Protein AF-A0A2V9K410-F1 (afdb_monomer_lite)

Secondary structure (DSSP, 8-state):
-----PPPPSSGGG--GGGEEEEEEEEEGGGTEEEEEEEETT----EEE-TT-EETTEEEEEE-SSEEEEEEEEE-TTS-EEEEEEEEETT--S----

Structure (mmCIF, N/CA/C/O backbone):
data_AF-A0A2V9K410-F1
#
_entry.id   AF-A0A2V9K410-F1
#
loop_
_atom_site.group_PDB
_atom_site.id
_atom_site.type_symbol
_atom_site.label_atom_id
_atom_site.label_alt_id
_atom_site.label_comp_id
_atom_site.label_asym_id
_atom_site.label_entity_id
_atom_site.label_seq_id
_atom_site.pdbx_PDB_ins_code
_atom_site.Cartn_x
_atom_site.Cartn_y
_atom_site.Cartn_z
_atom_site.occupancy
_atom_site.B_iso_or_equiv
_atom_site.auth_seq_id
_atom_site.auth_comp_id
_atom_site.auth_asym_id
_atom_site.auth_atom_id
_atom_site.pdbx_PDB_model_num
ATOM 1 N N . MET A 1 1 ? 18.015 0.057 -30.297 1.00 46.19 1 MET A N 1
ATOM 2 C CA . MET A 1 1 ? 18.061 -0.409 -28.895 1.00 46.19 1 MET A CA 1
ATOM 3 C C . MET A 1 1 ? 17.600 0.774 -28.067 1.00 46.19 1 MET A C 1
ATOM 5 O O . MET A 1 1 ? 18.419 1.572 -27.648 1.00 46.19 1 MET A O 1
ATOM 9 N N . GLU A 1 2 ? 16.287 0.973 -27.970 1.00 45.06 2 GLU A N 1
ATOM 10 C CA . GLU A 1 2 ? 15.702 2.130 -27.285 1.00 45.06 2 GLU A CA 1
ATOM 11 C C . GLU A 1 2 ? 14.995 1.621 -26.034 1.00 45.06 2 GLU A C 1
ATOM 13 O O . GLU A 1 2 ? 13.834 1.217 -26.049 1.00 45.06 2 GLU A O 1
ATOM 18 N N . GLU A 1 3 ? 15.750 1.567 -24.940 1.00 46.25 3 GLU A N 1
ATOM 19 C CA . GLU A 1 3 ? 15.184 1.395 -23.612 1.00 46.25 3 GLU A CA 1
ATOM 20 C C . GLU A 1 3 ? 14.495 2.704 -23.232 1.00 46.25 3 GLU A C 1
ATOM 22 O O . GLU A 1 3 ? 15.130 3.665 -22.800 1.00 46.25 3 GLU A O 1
ATOM 27 N N . LEU A 1 4 ? 13.177 2.750 -23.411 1.00 51.44 4 LEU A N 1
ATOM 28 C CA . LEU A 1 4 ? 12.330 3.866 -23.007 1.00 51.44 4 LEU A CA 1
ATOM 29 C C . LEU A 1 4 ? 12.218 3.933 -21.465 1.00 51.44 4 LEU A C 1
ATOM 31 O O . LEU A 1 4 ? 11.149 3.750 -20.891 1.00 51.44 4 LEU A O 1
ATOM 35 N N . LYS A 1 5 ? 13.326 4.183 -20.756 1.00 50.56 5 LYS A N 1
ATOM 36 C CA . LYS A 1 5 ? 13.325 4.574 -19.336 1.00 50.56 5 LYS A CA 1
ATOM 37 C C . LYS A 1 5 ? 13.160 6.089 -19.233 1.00 50.56 5 LYS A C 1
ATOM 39 O O . LYS A 1 5 ? 14.062 6.806 -18.809 1.00 50.56 5 LYS A O 1
ATOM 44 N N . GLY A 1 6 ? 11.988 6.582 -19.630 1.00 55.75 6 GLY A N 1
ATOM 45 C CA . GLY A 1 6 ? 11.547 7.898 -19.172 1.00 55.75 6 GLY A CA 1
ATOM 46 C C . GLY A 1 6 ? 11.447 7.895 -17.637 1.00 55.75 6 GLY A C 1
ATOM 47 O O . GLY A 1 6 ? 11.166 6.840 -17.058 1.00 55.75 6 GLY A O 1
ATOM 48 N N . PRO A 1 7 ? 11.698 9.026 -16.950 1.00 57.28 7 PRO A N 1
ATOM 49 C CA . PRO A 1 7 ? 11.525 9.094 -15.504 1.00 57.28 7 PRO A CA 1
ATOM 50 C C . PRO A 1 7 ? 10.094 8.672 -15.158 1.00 57.28 7 PRO A C 1
ATOM 52 O O . PRO A 1 7 ? 9.135 9.183 -15.740 1.00 57.28 7 PRO A O 1
ATOM 55 N N . MET A 1 8 ? 9.952 7.702 -14.248 1.00 52.75 8 MET A N 1
ATOM 56 C CA . MET A 1 8 ? 8.640 7.241 -13.793 1.00 52.75 8 MET A CA 1
ATOM 57 C C . MET A 1 8 ? 7.812 8.455 -13.348 1.00 52.75 8 MET A C 1
ATOM 59 O O . MET A 1 8 ? 8.356 9.331 -12.666 1.00 52.75 8 MET A O 1
ATOM 63 N N . PRO A 1 9 ? 6.524 8.540 -13.729 1.00 54.53 9 PRO A N 1
ATOM 64 C CA . PRO A 1 9 ? 5.705 9.695 -13.405 1.00 54.53 9 PRO A CA 1
ATOM 65 C C . PRO A 1 9 ? 5.708 9.924 -11.886 1.00 54.53 9 PRO A C 1
ATOM 67 O O . PRO A 1 9 ? 5.583 8.962 -11.118 1.00 54.53 9 PRO A O 1
ATOM 70 N N . PRO A 1 10 ? 5.862 11.176 -11.428 1.00 55.91 10 PRO A N 1
ATOM 71 C CA . PRO A 1 10 ? 5.869 11.474 -10.005 1.00 55.91 10 PRO A CA 1
ATOM 72 C C . PRO A 1 10 ? 4.525 11.085 -9.371 1.00 55.91 10 PRO A C 1
ATOM 74 O O . PRO A 1 10 ? 3.463 11.256 -9.967 1.00 55.91 10 PRO A O 1
ATOM 77 N N . GLY A 1 11 ? 4.569 10.581 -8.136 1.00 62.28 11 GLY A N 1
ATOM 78 C CA . GLY A 1 11 ? 3.375 10.208 -7.370 1.00 62.28 11 GLY A CA 1
ATOM 79 C C . GLY A 1 11 ? 3.127 8.700 -7.302 1.00 62.28 11 GLY A C 1
ATOM 80 O O . GLY A 1 11 ? 4.006 7.892 -7.594 1.00 62.28 11 GLY A O 1
ATOM 81 N N . THR A 1 12 ? 1.916 8.318 -6.892 1.00 62.09 12 THR A N 1
ATOM 82 C CA . THR A 1 12 ? 1.517 6.914 -6.672 1.00 62.09 12 THR A CA 1
ATOM 83 C C . THR A 1 12 ? 1.606 6.055 -7.937 1.00 62.09 12 THR A C 1
ATOM 85 O O . THR A 1 12 ? 1.882 4.861 -7.860 1.00 62.09 12 THR A O 1
ATOM 88 N N . ARG A 1 13 ? 1.484 6.679 -9.116 1.00 68.38 13 ARG A N 1
ATOM 89 C CA . ARG A 1 13 ? 1.582 6.030 -10.434 1.00 68.38 13 ARG A CA 1
ATOM 90 C C . ARG A 1 13 ? 2.980 5.528 -10.792 1.00 68.38 13 ARG A C 1
ATOM 92 O O . ARG A 1 13 ? 3.091 4.713 -11.696 1.00 68.38 13 ARG A O 1
ATOM 99 N N . GLY A 1 14 ? 4.028 5.993 -10.112 1.00 72.12 14 GLY A N 1
ATOM 100 C CA . GLY A 1 14 ? 5.395 5.489 -10.278 1.00 72.12 14 GLY A CA 1
ATOM 101 C C . GLY A 1 14 ? 5.761 4.368 -9.302 1.00 72.12 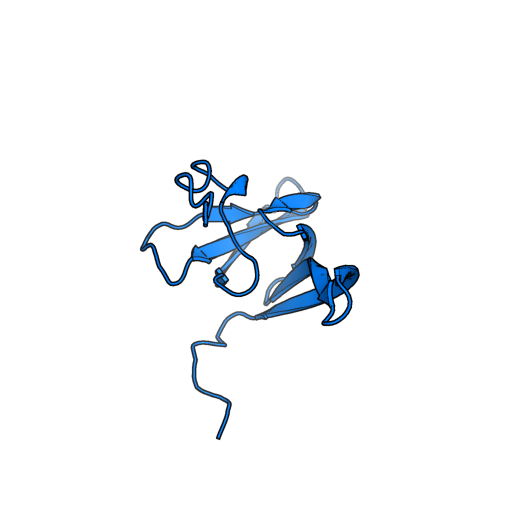14 GLY A C 1
ATOM 102 O O . GLY A 1 14 ? 6.882 3.873 -9.338 1.00 72.12 14 GLY A O 1
ATOM 103 N N . LEU A 1 15 ? 4.852 3.979 -8.401 1.00 78.25 15 LEU A N 1
ATOM 104 C CA . LEU A 1 15 ? 5.148 2.999 -7.361 1.00 78.25 15 LEU A CA 1
ATOM 105 C C . LEU A 1 15 ? 4.997 1.576 -7.896 1.00 78.25 15 LEU A C 1
ATOM 107 O O . LEU A 1 15 ? 3.891 1.124 -8.187 1.00 78.25 15 LEU A O 1
ATOM 111 N N . VAL A 1 16 ? 6.111 0.855 -7.988 1.00 86.62 16 VAL A N 1
ATOM 112 C CA . VAL A 1 16 ? 6.128 -0.571 -8.336 1.00 86.62 16 VAL A CA 1
ATOM 113 C C . VAL A 1 16 ? 5.873 -1.396 -7.078 1.00 86.62 16 VAL A C 1
ATOM 115 O O . VAL A 1 16 ? 6.636 -1.296 -6.117 1.00 86.62 16 VAL A O 1
ATOM 118 N N . ILE A 1 17 ? 4.849 -2.256 -7.085 1.00 89.12 17 ILE A N 1
ATOM 119 C CA . ILE A 1 17 ? 4.396 -3.015 -5.901 1.00 89.12 17 ILE A CA 1
ATOM 120 C C . ILE A 1 17 ? 5.539 -3.805 -5.241 1.00 89.12 17 ILE A C 1
ATOM 122 O O . ILE A 1 17 ? 5.691 -3.798 -4.016 1.00 89.12 17 ILE A O 1
ATOM 126 N N . ASN A 1 18 ? 6.402 -4.446 -6.034 1.00 86.81 18 ASN A N 1
ATOM 127 C CA . ASN A 1 18 ? 7.536 -5.215 -5.506 1.00 86.81 18 ASN A CA 1
ATOM 128 C C . ASN A 1 18 ? 8.590 -4.358 -4.799 1.00 86.81 18 ASN A C 1
ATOM 130 O O . ASN A 1 18 ? 9.288 -4.858 -3.919 1.00 86.81 18 ASN A O 1
ATOM 134 N N . GLN A 1 19 ? 8.6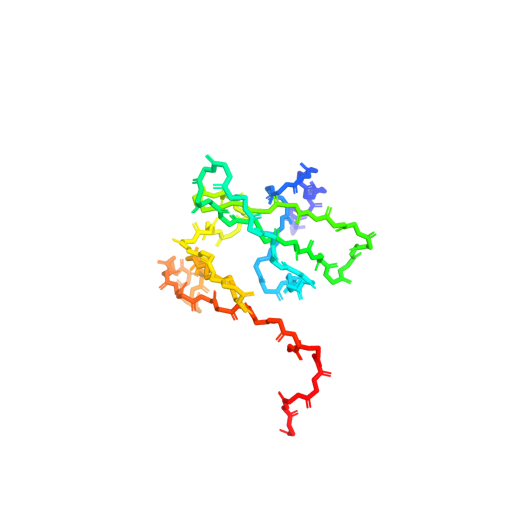70 -3.073 -5.136 1.00 88.38 19 GLN A N 1
ATOM 135 C CA . GLN A 1 19 ? 9.600 -2.117 -4.546 1.00 88.38 19 GLN A CA 1
ATOM 136 C C . GLN A 1 19 ? 8.971 -1.324 -3.398 1.00 88.38 19 GLN A C 1
ATOM 138 O O . GLN A 1 19 ? 9.600 -0.397 -2.904 1.00 88.38 19 GLN A O 1
ATOM 143 N N . LEU A 1 20 ? 7.757 -1.662 -2.959 1.00 89.25 20 LEU A N 1
ATOM 144 C CA . LEU A 1 20 ? 7.111 -1.030 -1.814 1.00 89.25 20 LEU A CA 1
ATOM 145 C C . LEU A 1 20 ? 7.355 -1.811 -0.523 1.00 89.25 20 LEU A C 1
ATOM 147 O O . LEU A 1 20 ? 7.232 -3.041 -0.475 1.00 89.25 20 LEU A O 1
ATOM 151 N N . LYS A 1 21 ? 7.639 -1.062 0.543 1.00 90.31 21 LYS A N 1
ATOM 152 C CA . LYS A 1 21 ? 7.639 -1.532 1.930 1.00 90.31 21 LYS A CA 1
ATOM 153 C C . LYS A 1 21 ? 6.486 -0.873 2.678 1.00 90.31 21 LYS A C 1
ATOM 155 O O . LYS A 1 21 ? 6.320 0.343 2.594 1.00 90.31 21 LYS A O 1
ATOM 160 N N . LEU A 1 22 ? 5.706 -1.668 3.407 1.00 91.44 22 LEU A N 1
ATOM 161 C CA . LEU A 1 22 ? 4.668 -1.153 4.296 1.00 91.44 22 LEU A CA 1
ATOM 162 C C . LEU A 1 22 ? 5.328 -0.655 5.590 1.00 91.44 22 LEU A C 1
ATOM 164 O O . LEU A 1 22 ? 6.042 -1.411 6.242 1.00 91.44 22 LEU A O 1
ATOM 168 N N . GLN A 1 23 ? 5.109 0.614 5.929 1.00 91.69 23 GLN A N 1
ATOM 169 C CA . GLN A 1 23 ? 5.631 1.252 7.144 1.00 91.69 23 GLN A CA 1
ATOM 170 C C . GLN A 1 23 ? 4.579 1.363 8.245 1.00 91.69 23 GLN A C 1
ATOM 172 O O . GLN A 1 23 ? 4.907 1.275 9.422 1.00 91.69 23 GLN A O 1
ATOM 177 N N . GLY A 1 24 ? 3.315 1.554 7.876 1.00 91.94 24 GLY A N 1
ATOM 178 C CA . GLY A 1 24 ? 2.236 1.736 8.839 1.00 91.94 24 GLY A CA 1
ATOM 179 C C . GLY A 1 24 ? 0.871 1.547 8.202 1.00 91.94 24 GLY A C 1
ATOM 180 O O . GLY A 1 24 ? 0.734 1.625 6.981 1.00 91.94 24 GLY A O 1
ATOM 181 N N . VAL A 1 25 ? -0.142 1.336 9.035 1.00 92.25 25 VAL A N 1
ATOM 182 C CA . VAL A 1 25 ? -1.547 1.446 8.641 1.00 92.25 25 VAL A CA 1
ATOM 183 C C . VAL A 1 25 ? -2.243 2.358 9.642 1.00 92.25 25 VAL A C 1
ATOM 185 O O . VAL A 1 25 ? -2.090 2.203 10.850 1.00 92.25 25 VAL A O 1
ATOM 188 N N . VAL A 1 26 ? -2.990 3.331 9.134 1.00 92.00 26 VAL A N 1
ATOM 189 C CA . VAL A 1 26 ? -3.765 4.295 9.911 1.00 92.00 26 VAL A CA 1
ATOM 190 C C . VAL A 1 26 ? -5.241 3.987 9.718 1.00 92.00 26 VAL A C 1
ATOM 192 O O . VAL A 1 26 ? -5.719 3.861 8.590 1.00 92.00 26 VAL A O 1
ATOM 195 N N . ARG A 1 27 ? -5.975 3.882 10.824 1.00 89.69 27 ARG A N 1
ATOM 196 C CA . ARG A 1 27 ? -7.432 3.759 10.819 1.00 89.69 27 ARG A CA 1
ATOM 197 C C . ARG A 1 27 ? -8.051 5.152 10.874 1.00 89.69 27 ARG A C 1
ATOM 199 O O . ARG A 1 27 ? -7.705 5.950 11.737 1.00 89.69 27 ARG A O 1
ATOM 206 N N . LEU A 1 28 ? -8.959 5.444 9.951 1.00 87.25 28 LEU A N 1
ATOM 207 C CA . LEU A 1 28 ? -9.797 6.636 9.980 1.00 87.25 28 LEU A CA 1
ATOM 208 C C . L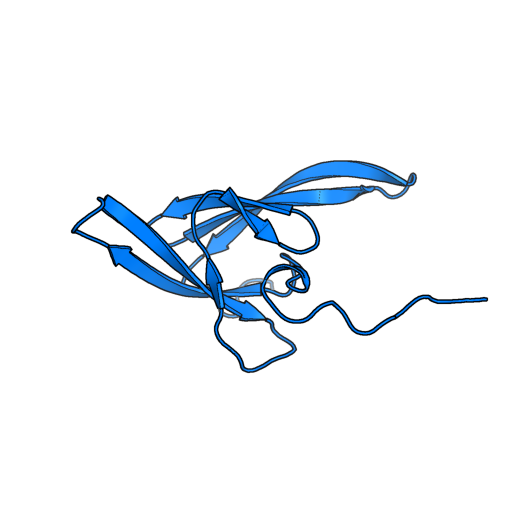EU A 1 28 ? -11.140 6.273 10.608 1.00 87.25 28 LEU A C 1
ATOM 210 O O . LEU A 1 28 ? -12.030 5.765 9.923 1.00 87.25 28 LEU A O 1
ATOM 214 N N . ASP A 1 29 ? -11.298 6.549 11.900 1.00 84.75 29 ASP A N 1
ATOM 215 C CA . ASP A 1 29 ? -12.507 6.173 12.645 1.00 84.75 29 ASP A CA 1
ATOM 216 C C . ASP A 1 29 ? -13.772 6.874 12.134 1.00 84.75 29 ASP A C 1
ATOM 218 O O . ASP A 1 29 ? -14.844 6.277 12.127 1.00 84.75 29 ASP A O 1
ATOM 222 N N . LEU A 1 30 ? -13.634 8.090 11.596 1.00 81.38 30 LEU A N 1
ATOM 223 C CA . LEU A 1 30 ? -14.742 8.873 11.030 1.00 81.38 30 LEU A CA 1
ATOM 224 C C . LEU A 1 30 ? -15.395 8.230 9.799 1.00 81.38 30 LEU A C 1
ATOM 226 O O . LEU A 1 30 ? -16.548 8.514 9.492 1.00 81.38 30 LEU A O 1
ATOM 230 N N . SER A 1 31 ? -14.658 7.405 9.058 1.00 81.62 31 SER A N 1
ATOM 231 C CA . SER A 1 31 ? -15.124 6.810 7.795 1.00 81.62 31 SER A CA 1
ATOM 232 C C . SER A 1 31 ? -14.915 5.301 7.755 1.00 81.62 31 SER A C 1
ATOM 234 O O . SER A 1 31 ? -15.025 4.693 6.692 1.00 81.62 31 SER A O 1
ATOM 236 N N . ASN A 1 32 ? -14.553 4.706 8.897 1.00 82.31 32 ASN A N 1
ATOM 237 C CA . ASN A 1 32 ? -14.188 3.298 9.042 1.00 82.31 32 ASN A CA 1
ATOM 238 C C . ASN A 1 32 ? -13.206 2.803 7.957 1.00 82.31 32 ASN A C 1
ATOM 240 O O . ASN A 1 32 ? -13.236 1.643 7.554 1.00 82.31 32 ASN A O 1
ATOM 244 N N . SER A 1 33 ? -12.369 3.709 7.450 1.00 86.81 33 SER A N 1
ATOM 245 C CA . SER A 1 33 ? -11.493 3.491 6.299 1.00 86.81 33 SER A CA 1
ATOM 246 C C . SER A 1 33 ? -10.060 3.290 6.769 1.00 86.81 33 SER A C 1
ATOM 248 O O . SER A 1 33 ? -9.660 3.836 7.796 1.00 86.81 33 SER A O 1
ATOM 250 N N . MET A 1 34 ? -9.267 2.531 6.020 1.00 91.00 34 MET A N 1
ATOM 251 C CA . MET A 1 34 ? -7.859 2.305 6.346 1.00 91.00 34 MET A CA 1
ATOM 252 C C . MET A 1 34 ? -6.956 2.984 5.318 1.00 91.00 34 MET A C 1
ATOM 254 O O . MET A 1 34 ? -7.252 3.002 4.124 1.00 91.00 34 MET A O 1
ATOM 258 N N . ILE A 1 35 ? -5.854 3.554 5.795 1.00 92.62 35 ILE A N 1
ATOM 259 C CA . ILE A 1 35 ? -4.811 4.164 4.974 1.00 92.62 35 ILE A CA 1
ATOM 260 C C . ILE A 1 35 ? -3.511 3.426 5.244 1.00 92.62 35 ILE A C 1
ATOM 262 O O . ILE A 1 35 ? -3.034 3.396 6.374 1.00 92.62 35 ILE A O 1
ATOM 266 N N . ALA A 1 36 ? -2.902 2.874 4.207 1.00 93.69 36 ALA A N 1
ATOM 267 C CA . ALA A 1 36 ? -1.575 2.294 4.295 1.00 93.69 36 ALA A CA 1
ATOM 268 C C . ALA A 1 36 ? -0.515 3.364 4.026 1.00 93.69 36 ALA A C 1
ATOM 270 O O . ALA A 1 36 ? -0.633 4.156 3.093 1.00 93.69 36 ALA A O 1
ATOM 271 N N . VAL A 1 37 ? 0.549 3.360 4.820 1.00 93.00 37 VAL A N 1
ATOM 272 C CA . VAL A 1 37 ? 1.739 4.182 4.613 1.00 93.00 37 VAL A CA 1
ATOM 273 C C . VAL A 1 37 ? 2.812 3.291 4.010 1.00 93.00 37 VAL A C 1
ATOM 275 O O . VAL A 1 37 ? 3.298 2.368 4.665 1.00 93.00 37 VAL A O 1
ATOM 278 N N . VAL A 1 38 ? 3.187 3.553 2.761 1.00 91.56 38 VAL A N 1
ATOM 279 C CA . VAL A 1 38 ? 4.211 2.788 2.043 1.00 91.56 38 VAL A CA 1
ATOM 280 C C . VAL A 1 38 ? 5.408 3.659 1.695 1.00 91.56 38 VAL A C 1
ATOM 282 O O . VAL A 1 38 ? 5.274 4.855 1.445 1.00 91.56 38 VAL A O 1
ATOM 285 N N . VAL A 1 39 ? 6.587 3.048 1.654 1.00 89.31 39 VAL A N 1
ATOM 286 C CA . VAL A 1 39 ? 7.827 3.699 1.225 1.00 89.31 39 VAL A CA 1
ATOM 287 C C . VAL A 1 39 ? 8.469 2.846 0.128 1.00 89.31 39 VAL A C 1
ATOM 289 O O . VAL A 1 39 ? 8.690 1.648 0.344 1.00 89.31 39 VAL A O 1
ATOM 292 N N . PRO A 1 40 ? 8.753 3.410 -1.058 1.00 86.25 40 PRO A N 1
ATOM 293 C CA . PRO A 1 40 ? 9.535 2.731 -2.077 1.00 86.25 40 PRO A CA 1
ATOM 294 C C . PRO A 1 40 ? 10.980 2.511 -1.613 1.00 86.25 40 PRO A C 1
ATOM 296 O O . PRO A 1 40 ? 11.596 3.382 -1.013 1.00 86.25 40 PRO A O 1
ATOM 299 N N . VAL A 1 41 ? 11.570 1.360 -1.931 1.00 82.94 41 VAL A N 1
ATOM 300 C CA . VAL A 1 41 ? 12.941 1.017 -1.506 1.00 82.94 41 VAL A CA 1
ATOM 301 C C . VAL A 1 41 ? 13.991 1.992 -2.055 1.00 82.94 41 VAL A C 1
ATOM 303 O O . VAL A 1 41 ? 15.007 2.220 -1.408 1.00 82.94 41 V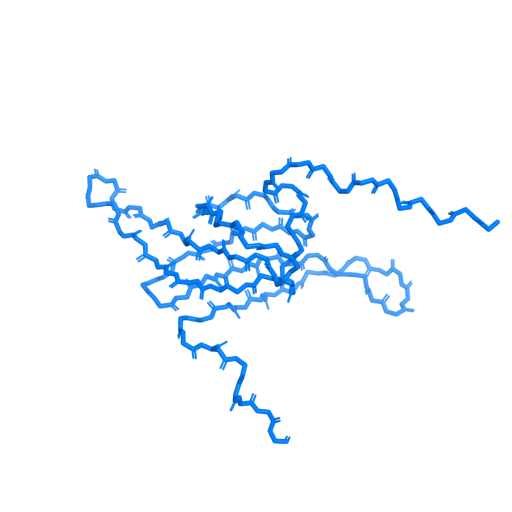AL A O 1
ATOM 306 N N . TYR A 1 42 ? 13.743 2.584 -3.224 1.00 78.81 42 TYR A N 1
ATOM 307 C CA . TYR A 1 42 ? 14.660 3.510 -3.893 1.00 78.81 42 TYR A CA 1
ATOM 308 C C . TYR A 1 42 ? 14.476 4.980 -3.483 1.00 78.81 42 TYR A C 1
ATOM 310 O O . TYR A 1 42 ? 15.239 5.830 -3.937 1.00 78.81 42 TYR A O 1
ATOM 318 N N . ALA A 1 43 ? 13.465 5.313 -2.673 1.00 77.81 43 ALA A N 1
ATOM 319 C CA . ALA A 1 43 ? 13.197 6.695 -2.289 1.00 77.81 43 ALA A CA 1
ATOM 320 C C . ALA A 1 43 ? 12.690 6.798 -0.850 1.00 77.81 43 ALA A C 1
ATOM 322 O O . ALA A 1 43 ? 11.738 6.140 -0.450 1.00 77.81 43 ALA A O 1
ATOM 323 N N . ASN A 1 44 ? 13.281 7.706 -0.078 1.00 77.19 44 ASN A N 1
ATOM 324 C CA . ASN A 1 44 ? 12.912 7.932 1.318 1.00 77.19 44 ASN A CA 1
ATOM 325 C C . ASN A 1 44 ? 11.695 8.869 1.451 1.00 77.19 44 ASN A C 1
ATOM 327 O O . ASN A 1 44 ? 11.739 9.877 2.154 1.00 77.19 44 ASN A O 1
ATOM 331 N N . ARG A 1 45 ? 10.623 8.590 0.700 1.00 83.88 45 ARG A N 1
ATOM 332 C CA . ARG A 1 45 ? 9.378 9.368 0.715 1.00 83.88 45 ARG A CA 1
ATOM 333 C C . ARG A 1 45 ? 8.206 8.446 1.015 1.00 83.88 45 ARG A C 1
ATOM 335 O O . ARG A 1 45 ? 8.016 7.447 0.331 1.00 83.88 45 ARG A O 1
ATOM 342 N N . ALA A 1 46 ? 7.417 8.802 2.022 1.00 86.88 46 ALA A N 1
ATOM 343 C CA . ALA A 1 46 ? 6.198 8.082 2.357 1.00 86.88 46 ALA A CA 1
ATOM 344 C C . ALA A 1 46 ? 5.056 8.451 1.403 1.00 86.88 46 ALA A C 1
ATOM 346 O O . ALA A 1 46 ? 4.884 9.616 1.036 1.00 86.88 46 ALA A O 1
ATOM 347 N N . TYR A 1 47 ? 4.270 7.446 1.034 1.00 89.56 47 TYR A N 1
ATOM 348 C CA . TYR A 1 47 ? 3.055 7.571 0.245 1.00 89.56 47 TYR A CA 1
ATOM 349 C C . TYR A 1 47 ? 1.896 6.966 1.021 1.00 89.56 47 TYR A C 1
ATOM 351 O O . TYR A 1 47 ? 2.029 5.912 1.642 1.00 89.56 47 TYR A O 1
ATOM 359 N N . PHE A 1 48 ? 0.756 7.640 0.960 1.00 91.94 48 PHE A N 1
ATOM 360 C CA . PHE A 1 48 ? -0.486 7.167 1.545 1.00 91.94 48 PHE A CA 1
ATOM 361 C C . PHE A 1 48 ? -1.294 6.480 0.455 1.00 91.94 48 PHE A C 1
ATOM 363 O O . PHE A 1 48 ? -1.535 7.080 -0.590 1.00 91.94 48 PHE A O 1
ATOM 370 N N . LEU A 1 49 ? -1.684 5.238 0.706 1.00 93.12 49 LEU A N 1
ATOM 371 C CA . LEU A 1 49 ? -2.510 4.443 -0.186 1.00 93.12 49 LEU A CA 1
ATOM 372 C C . LEU A 1 49 ? -3.836 4.103 0.485 1.00 93.12 49 LEU A C 1
ATOM 374 O O . LEU A 1 49 ? -3.885 3.805 1.681 1.00 93.12 49 LEU A O 1
ATOM 378 N N . ARG A 1 50 ? -4.903 4.127 -0.305 1.00 94.12 50 ARG A N 1
ATOM 379 C CA . ARG A 1 50 ? -6.261 3.737 0.083 1.00 94.12 50 ARG A CA 1
ATOM 380 C C . ARG A 1 50 ? -6.716 2.537 -0.729 1.00 94.12 50 ARG A C 1
ATOM 382 O O . ARG A 1 50 ? -6.110 2.183 -1.738 1.00 94.12 50 ARG A O 1
ATOM 389 N N . GLU A 1 51 ? -7.801 1.907 -0.301 1.00 92.19 51 GLU A N 1
ATOM 390 C CA . GLU A 1 51 ? -8.445 0.883 -1.120 1.00 92.19 51 GLU A CA 1
ATOM 391 C C . GLU A 1 51 ? -8.840 1.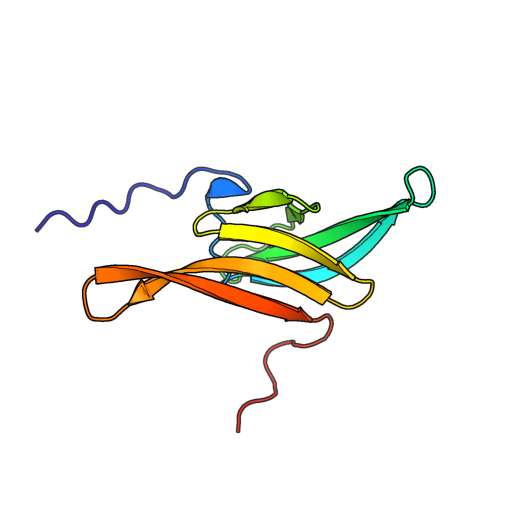462 -2.485 1.00 92.19 51 GLU A C 1
ATOM 393 O O . GLU A 1 51 ? -9.363 2.574 -2.565 1.00 92.19 51 GLU A O 1
ATOM 398 N N . ASN A 1 52 ? -8.593 0.696 -3.549 1.00 92.12 52 ASN A N 1
ATOM 399 C CA . ASN A 1 52 ? -8.768 1.078 -4.953 1.00 92.12 52 ASN A CA 1
ATOM 400 C C . ASN A 1 52 ? -7.761 2.104 -5.506 1.00 92.12 52 ASN A C 1
ATOM 402 O O . ASN A 1 52 ? -7.887 2.484 -6.672 1.00 92.12 52 ASN A O 1
ATOM 406 N N . ASP A 1 53 ? -6.735 2.516 -4.749 1.00 92.06 53 ASP A N 1
ATOM 407 C CA . ASP A 1 53 ? -5.673 3.352 -5.319 1.00 92.06 53 ASP A CA 1
ATOM 408 C C . ASP A 1 53 ? -4.879 2.587 -6.383 1.00 92.06 53 ASP A C 1
ATOM 410 O O . ASP A 1 53 ? -4.398 1.470 -6.160 1.00 92.06 53 ASP A O 1
ATOM 414 N N . ALA A 1 54 ? -4.700 3.228 -7.537 1.00 89.44 54 ALA A N 1
ATOM 415 C CA . ALA A 1 54 ? -3.870 2.719 -8.618 1.00 89.44 54 ALA A CA 1
ATOM 416 C C . ALA A 1 54 ? -2.383 2.999 -8.356 1.00 89.44 54 ALA A C 1
ATOM 418 O O . ALA A 1 54 ? -1.983 4.114 -8.008 1.00 89.44 54 ALA A O 1
ATOM 419 N N . VAL A 1 55 ? -1.564 1.980 -8.593 1.00 89.38 55 VAL A N 1
ATOM 420 C CA . VAL A 1 55 ? -0.098 2.030 -8.575 1.00 89.38 55 VAL A CA 1
ATOM 421 C C . VAL A 1 55 ? 0.438 1.633 -9.955 1.00 89.38 55 VAL A C 1
ATOM 423 O O . VAL A 1 55 ? -0.344 1.338 -10.857 1.00 89.38 55 VAL A O 1
ATOM 426 N N . TYR A 1 56 ? 1.757 1.647 -10.165 1.00 87.75 56 TYR A N 1
ATOM 427 C CA . TYR A 1 56 ? 2.338 1.486 -11.506 1.00 87.75 56 TYR A CA 1
ATOM 428 C C . TYR A 1 56 ? 1.889 0.198 -12.210 1.00 87.75 56 TYR A C 1
ATOM 430 O O . TYR A 1 56 ? 1.454 0.219 -13.358 1.00 87.75 56 TYR A O 1
ATOM 438 N N . ASN A 1 57 ? 1.987 -0.931 -11.508 1.00 89.06 57 ASN A N 1
ATOM 439 C CA . ASN A 1 57 ? 1.709 -2.256 -12.050 1.00 89.06 57 ASN A CA 1
ATOM 440 C C . ASN A 1 57 ? 0.537 -2.948 -11.348 1.00 89.06 57 ASN A C 1
ATOM 442 O O . ASN A 1 57 ? 0.529 -4.168 -11.215 1.00 89.06 57 ASN A O 1
ATOM 446 N N . GLY A 1 58 ? -0.455 -2.195 -10.875 1.00 92.44 58 GLY A N 1
ATOM 447 C CA . GLY A 1 58 ? -1.598 -2.783 -10.185 1.00 92.44 58 GLY A CA 1
ATOM 448 C C . GLY A 1 58 ? -2.445 -1.776 -9.427 1.00 92.44 58 GLY A C 1
ATOM 449 O O . GLY A 1 58 ? -2.372 -0.573 -9.663 1.00 92.44 58 GLY A O 1
ATOM 450 N N . ALA A 1 59 ? -3.238 -2.276 -8.487 1.00 94.38 59 ALA A N 1
ATOM 451 C CA . ALA A 1 59 ? -4.034 -1.445 -7.592 1.00 94.38 59 ALA A CA 1
ATOM 452 C C . ALA A 1 59 ? -4.156 -2.077 -6.204 1.00 94.38 59 ALA A C 1
ATOM 454 O O . ALA A 1 59 ? -4.025 -3.294 -6.041 1.00 94.38 59 ALA A O 1
ATOM 455 N N . VAL A 1 60 ? -4.427 -1.246 -5.202 1.00 94.88 60 VAL A N 1
ATOM 456 C CA . VAL A 1 60 ? -4.742 -1.699 -3.847 1.00 94.88 60 VAL A CA 1
ATOM 457 C C . VAL A 1 60 ? -6.116 -2.348 -3.849 1.00 94.88 60 VAL A C 1
ATOM 459 O O . VAL A 1 60 ? -7.109 -1.710 -4.188 1.00 94.88 60 VAL A O 1
ATOM 462 N N . SER A 1 61 ? -6.186 -3.614 -3.448 1.00 95.38 61 SER A N 1
ATOM 463 C CA . SER A 1 61 ? -7.456 -4.333 -3.362 1.00 95.38 61 SER A CA 1
ATOM 464 C C . SER A 1 61 ? -8.074 -4.287 -1.972 1.00 95.38 61 SER A C 1
ATOM 466 O O . SER A 1 61 ? -9.294 -4.374 -1.874 1.00 95.38 61 SER A O 1
ATOM 468 N N . LYS A 1 62 ? -7.256 -4.233 -0.915 1.00 94.62 62 LYS A N 1
ATOM 469 C CA . LYS A 1 62 ? -7.719 -4.234 0.478 1.00 94.62 62 LYS A CA 1
ATOM 470 C C . LYS A 1 62 ? -6.623 -3.740 1.413 1.00 94.62 62 LYS A C 1
ATOM 472 O O . LYS A 1 62 ? -5.442 -3.989 1.160 1.00 94.62 62 LYS A O 1
ATOM 477 N N . ILE A 1 63 ? -7.008 -3.104 2.513 1.00 94.06 63 ILE A N 1
ATOM 478 C CA . ILE A 1 63 ? -6.094 -2.753 3.606 1.00 94.06 63 ILE A CA 1
ATOM 479 C C . ILE A 1 63 ? -6.634 -3.351 4.913 1.00 94.06 63 ILE A C 1
ATOM 481 O O . ILE A 1 63 ? -7.824 -3.266 5.202 1.00 94.06 63 ILE A O 1
ATOM 485 N N . THR A 1 64 ? -5.764 -3.989 5.693 1.00 92.81 64 THR A N 1
ATOM 486 C CA . THR A 1 64 ? -6.046 -4.508 7.042 1.00 92.81 64 THR A CA 1
ATOM 487 C C . THR A 1 64 ? -5.133 -3.812 8.059 1.00 92.81 64 THR A C 1
ATOM 489 O O . THR A 1 64 ? -4.203 -3.115 7.653 1.00 92.81 64 THR A O 1
ATOM 492 N N . PRO A 1 65 ? -5.349 -3.973 9.381 1.00 90.56 65 PRO A N 1
ATOM 493 C CA . PRO A 1 65 ? -4.529 -3.303 10.397 1.00 90.56 65 PRO A CA 1
ATOM 494 C C . PRO A 1 65 ? -3.028 -3.602 10.309 1.00 90.56 65 PRO A C 1
ATOM 496 O O . PRO A 1 65 ? -2.214 -2.781 10.717 1.00 90.56 65 PRO A O 1
ATOM 499 N N . ASP A 1 66 ? -2.668 -4.768 9.782 1.00 91.88 66 ASP A N 1
ATOM 500 C CA . ASP A 1 66 ? -1.302 -5.277 9.701 1.00 91.88 66 ASP A CA 1
ATOM 501 C C . ASP A 1 66 ? -0.768 -5.389 8.265 1.00 91.88 66 ASP A C 1
ATOM 503 O O . ASP A 1 66 ? 0.428 -5.609 8.082 1.00 91.88 66 ASP A O 1
ATOM 507 N N . SER A 1 67 ? -1.618 -5.290 7.239 1.00 93.44 67 SER A N 1
ATOM 508 C CA . SER A 1 67 ? -1.204 -5.580 5.868 1.00 93.44 67 SER A CA 1
ATOM 509 C C . SER A 1 67 ? -1.963 -4.815 4.789 1.00 93.44 67 SER A C 1
ATOM 511 O O . SER A 1 67 ? -3.059 -4.296 4.978 1.00 93.44 67 SER A O 1
ATOM 513 N N . ILE A 1 68 ? -1.341 -4.729 3.617 1.00 95.00 68 ILE A N 1
ATOM 514 C CA . ILE A 1 68 ? -1.932 -4.188 2.396 1.00 95.00 68 ILE A CA 1
ATOM 515 C C . ILE A 1 68 ? -1.892 -5.254 1.302 1.00 95.00 68 ILE A C 1
ATOM 517 O O . ILE A 1 68 ? -0.875 -5.926 1.103 1.00 95.00 68 ILE A O 1
ATOM 521 N N . TYR A 1 69 ? -3.010 -5.389 0.597 1.00 95.62 69 TYR A N 1
ATOM 522 C CA . TYR A 1 69 ? -3.223 -6.347 -0.478 1.00 95.62 69 TYR A CA 1
ATOM 523 C C . TYR A 1 69 ? -3.257 -5.595 -1.799 1.00 95.62 69 TYR A C 1
ATOM 525 O O . TYR A 1 69 ? -4.028 -4.647 -1.973 1.00 95.62 69 TYR A O 1
ATOM 533 N N . PHE A 1 70 ? -2.457 -6.049 -2.750 1.00 95.69 70 PHE A N 1
ATOM 534 C CA . PHE A 1 70 ? -2.400 -5.506 -4.096 1.00 95.69 70 PHE A CA 1
ATOM 535 C C . PHE A 1 70 ? -2.836 -6.554 -5.111 1.00 95.69 70 PHE A C 1
ATOM 537 O O . PHE A 1 70 ? -2.458 -7.718 -5.007 1.00 95.69 70 PHE A O 1
ATOM 544 N N . LYS A 1 71 ? -3.560 -6.116 -6.138 1.00 95.12 71 LYS A N 1
ATOM 545 C CA . LYS A 1 71 ? -3.724 -6.857 -7.390 1.00 95.12 71 LYS A CA 1
ATOM 546 C C . LYS A 1 71 ? -2.650 -6.373 -8.349 1.00 95.12 71 LYS A C 1
ATOM 548 O O . LYS A 1 71 ? -2.765 -5.281 -8.901 1.00 95.12 71 LYS A O 1
ATOM 553 N N . GLU A 1 72 ? -1.586 -7.150 -8.482 1.00 93.62 72 GLU A N 1
ATOM 554 C CA . GLU A 1 72 ? -0.461 -6.852 -9.359 1.00 93.62 72 GLU A CA 1
ATOM 555 C C . GLU A 1 72 ? -0.683 -7.480 -10.734 1.00 93.62 72 GLU A C 1
ATOM 557 O O . GLU A 1 72 ? -0.904 -8.685 -10.851 1.00 93.62 72 GLU A O 1
ATOM 562 N N . ASN A 1 73 ? -0.565 -6.663 -11.773 1.00 90.38 73 ASN A N 1
ATOM 563 C CA . ASN A 1 73 ? -0.433 -7.113 -13.148 1.00 90.38 73 ASN A CA 1
ATOM 564 C C . ASN A 1 73 ? 1.053 -7.371 -13.418 1.00 90.38 73 ASN A C 1
ATOM 566 O O . ASN A 1 73 ? 1.873 -6.452 -13.349 1.00 90.38 73 ASN A O 1
ATOM 570 N N . PHE A 1 74 ? 1.410 -8.614 -13.726 1.00 85.56 74 PHE A N 1
ATOM 571 C CA . PHE A 1 74 ? 2.767 -8.993 -14.105 1.00 85.56 74 PHE A CA 1
ATOM 572 C C . PHE A 1 74 ? 2.771 -9.641 -15.488 1.00 85.56 74 PHE A C 1
ATOM 574 O O . PHE A 1 74 ? 1.802 -10.279 -15.894 1.00 85.56 74 PHE A O 1
ATOM 581 N N . LEU A 1 75 ? 3.864 -9.462 -16.223 1.00 86.06 75 LEU A N 1
ATOM 582 C CA . LEU A 1 75 ? 4.088 -10.161 -17.483 1.00 86.06 75 LEU A CA 1
ATOM 583 C C . LEU A 1 75 ? 4.757 -11.498 -17.183 1.00 86.06 75 LEU A C 1
ATOM 585 O O . LEU A 1 75 ? 5.776 -11.544 -16.489 1.00 86.06 75 LEU A O 1
ATOM 589 N N . ASP A 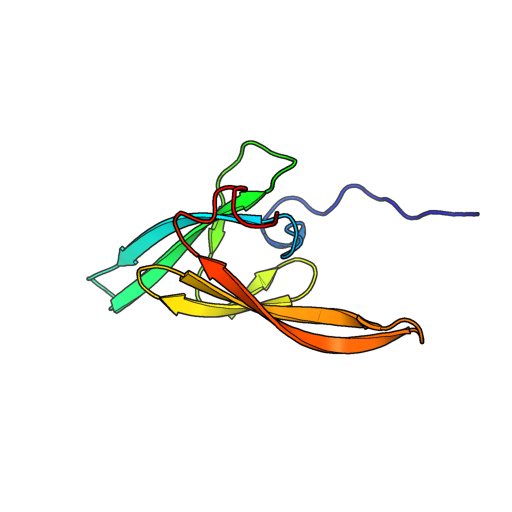1 76 ? 4.183 -12.583 -17.690 1.00 79.69 76 ASP A N 1
ATOM 590 C CA . ASP A 1 76 ? 4.834 -13.885 -17.641 1.00 79.69 76 ASP A CA 1
ATOM 591 C C . ASP A 1 76 ? 6.011 -13.967 -18.635 1.00 79.69 76 ASP A C 1
ATOM 593 O O . ASP A 1 76 ? 6.254 -13.075 -19.453 1.00 79.69 76 ASP A O 1
ATOM 597 N N . ARG A 1 77 ? 6.752 -15.079 -18.591 1.00 81.69 77 ARG A N 1
ATOM 598 C CA . ARG A 1 77 ? 7.888 -15.351 -19.493 1.00 81.69 77 ARG A CA 1
ATOM 599 C C . ARG A 1 77 ? 7.517 -15.440 -20.984 1.00 81.69 77 ARG A C 1
ATOM 601 O O . ARG A 1 77 ? 8.413 -15.530 -21.817 1.00 81.69 77 ARG A O 1
ATOM 608 N N . TYR A 1 78 ? 6.228 -15.479 -21.306 1.00 85.62 78 TYR A N 1
ATOM 609 C CA . TYR A 1 78 ? 5.663 -15.542 -22.653 1.00 85.62 78 TYR A CA 1
ATOM 610 C C . TYR A 1 78 ? 5.030 -14.203 -23.069 1.00 85.62 78 TYR A C 1
ATOM 612 O O . TYR A 1 78 ? 4.413 -14.125 -24.130 1.00 85.62 78 TYR A O 1
ATOM 620 N N . GLY A 1 79 ? 5.170 -13.153 -22.248 1.00 82.75 79 GLY A N 1
ATOM 621 C CA . GLY A 1 79 ? 4.632 -11.821 -22.511 1.00 82.75 79 GLY A CA 1
ATOM 622 C C . GLY A 1 79 ? 3.129 -11.686 -22.259 1.00 82.75 79 GLY A C 1
ATOM 623 O O . GLY A 1 79 ? 2.527 -10.717 -22.719 1.00 82.75 79 GLY A O 1
ATOM 624 N N . ARG A 1 80 ? 2.496 -12.627 -21.549 1.00 86.38 80 ARG A N 1
ATOM 625 C CA . ARG A 1 80 ? 1.068 -12.543 -21.211 1.00 86.38 80 ARG A CA 1
ATOM 626 C C . ARG A 1 80 ? 0.883 -11.791 -19.902 1.00 86.38 80 ARG A C 1
ATOM 628 O O . ARG A 1 80 ? 1.563 -12.074 -18.916 1.00 86.38 80 ARG A O 1
ATOM 635 N N . ALA A 1 81 ? -0.049 -10.842 -19.893 1.00 84.88 81 ALA A N 1
ATOM 636 C CA . ALA A 1 81 ? -0.436 -10.137 -18.680 1.00 84.88 81 ALA A CA 1
ATOM 637 C C . ALA A 1 81 ? -1.247 -11.075 -17.777 1.00 84.88 81 ALA A C 1
ATOM 639 O O . ALA A 1 81 ? -2.315 -11.548 -18.157 1.00 84.88 81 ALA A O 1
ATOM 640 N N . GLN A 1 82 ? -0.728 -11.327 -16.583 1.00 89.69 82 GLN A N 1
ATOM 641 C CA . GLN A 1 82 ? -1.336 -12.151 -15.549 1.00 89.69 82 GLN A CA 1
ATOM 642 C C . GLN A 1 82 ? -1.580 -11.292 -14.306 1.00 89.69 82 GLN A C 1
ATOM 644 O O . GLN A 1 82 ? -0.806 -10.382 -14.006 1.00 89.69 82 GLN A O 1
ATOM 649 N N . VAL A 1 83 ? -2.642 -11.594 -13.561 1.00 91.12 83 VAL A N 1
ATOM 650 C CA . VAL A 1 83 ? -2.953 -10.920 -12.294 1.00 91.12 83 VAL A CA 1
ATOM 651 C C . VAL A 1 83 ? -2.560 -11.831 -11.140 1.00 91.12 83 VAL A C 1
ATOM 653 O O . VAL A 1 83 ? -2.952 -12.997 -11.116 1.00 91.12 83 VAL A O 1
ATOM 656 N N . ARG A 1 84 ? -1.813 -11.308 -10.167 1.00 91.81 84 ARG A N 1
ATOM 657 C CA . ARG A 1 84 ? -1.535 -11.997 -8.901 1.00 91.81 84 ARG A CA 1
ATOM 658 C C . ARG A 1 84 ? -1.825 -11.104 -7.709 1.00 91.81 84 ARG A C 1
ATOM 660 O O . ARG A 1 84 ? -1.727 -9.881 -7.794 1.00 91.81 84 ARG A O 1
ATOM 667 N N . GLU A 1 85 ? -2.150 -11.726 -6.588 1.00 93.50 85 GLU A N 1
ATOM 668 C CA . GLU A 1 85 ? -2.262 -11.018 -5.320 1.00 93.50 85 GLU A CA 1
ATOM 669 C C . GLU A 1 85 ? -0.884 -10.907 -4.661 1.00 93.50 85 GLU A C 1
ATOM 671 O O . GLU A 1 85 ? -0.154 -11.893 -4.548 1.00 93.50 85 GLU A O 1
ATOM 676 N N . VAL A 1 86 ? -0.518 -9.699 -4.235 1.00 93.44 86 VAL A N 1
ATOM 677 C CA . VAL A 1 86 ? 0.709 -9.437 -3.478 1.00 93.44 86 VAL A CA 1
ATOM 678 C C . VAL A 1 86 ? 0.334 -8.817 -2.146 1.00 93.44 86 VAL A C 1
ATOM 680 O O . VAL A 1 86 ? -0.327 -7.782 -2.102 1.00 93.44 86 VAL A O 1
ATOM 683 N N . VAL A 1 87 ? 0.801 -9.423 -1.058 1.00 94.06 87 VAL A N 1
ATOM 684 C CA . VAL A 1 87 ? 0.548 -8.942 0.302 1.00 94.06 87 VAL A CA 1
ATOM 685 C C . VAL A 1 87 ? 1.833 -8.357 0.876 1.00 94.06 87 VAL A C 1
ATOM 687 O O . VAL A 1 87 ? 2.889 -8.990 0.830 1.00 94.06 87 VAL A O 1
ATOM 690 N N . LYS A 1 88 ? 1.759 -7.145 1.431 1.00 92.38 88 LYS A N 1
ATOM 691 C CA . LYS A 1 88 ? 2.845 -6.541 2.218 1.00 92.38 88 LYS A CA 1
ATOM 692 C C . LYS A 1 88 ? 2.376 -6.412 3.660 1.00 92.38 88 LYS A C 1
ATOM 694 O O . LYS A 1 88 ? 1.284 -5.902 3.891 1.00 92.38 88 LYS A O 1
ATOM 699 N N . ARG A 1 89 ? 3.186 -6.873 4.613 1.00 91.56 89 ARG A N 1
ATOM 700 C CA . ARG A 1 89 ? 2.850 -6.881 6.044 1.00 91.56 89 ARG A CA 1
ATOM 701 C C . ARG A 1 89 ? 3.709 -5.887 6.820 1.00 91.56 89 ARG A C 1
ATOM 703 O O . ARG A 1 89 ? 4.847 -5.612 6.441 1.00 91.56 89 ARG A O 1
ATOM 710 N N . LEU A 1 90 ? 3.166 -5.364 7.912 1.00 86.19 90 LEU A N 1
ATOM 711 C CA . LEU A 1 90 ? 3.907 -4.581 8.891 1.00 86.19 90 LEU A CA 1
ATOM 712 C C . LEU A 1 90 ? 4.926 -5.498 9.563 1.00 86.19 90 LEU A C 1
ATOM 714 O O . LEU A 1 90 ? 4.603 -6.617 9.950 1.00 86.19 90 LEU A O 1
ATOM 718 N N . GLY A 1 91 ? 6.174 -5.047 9.659 1.00 68.25 91 GLY A N 1
ATOM 719 C CA . GLY A 1 91 ? 7.240 -5.832 10.284 1.00 68.25 91 GLY A CA 1
ATOM 720 C C . GLY A 1 91 ? 7.937 -6.840 9.368 1.00 68.25 91 GLY A C 1
ATOM 721 O O . GLY A 1 91 ? 8.946 -7.399 9.784 1.00 68.25 91 GLY A O 1
ATOM 722 N N . SER A 1 92 ? 7.536 -7.000 8.097 1.00 58.00 92 SER A N 1
ATOM 723 C CA . SER A 1 92 ? 8.372 -7.699 7.105 1.00 58.00 92 SER A CA 1
ATOM 724 C C . SER A 1 92 ? 9.508 -6.783 6.620 1.00 58.00 92 SER A C 1
ATOM 726 O O . SER A 1 92 ? 9.674 -6.514 5.427 1.00 58.00 92 SER A O 1
ATOM 728 N N . ALA A 1 93 ? 10.270 -6.225 7.559 1.00 47.72 93 ALA A N 1
ATOM 729 C CA . ALA A 1 93 ? 11.571 -5.657 7.277 1.00 47.72 93 ALA A CA 1
ATOM 730 C C . ALA A 1 93 ? 12.502 -6.833 6.977 1.00 47.72 93 ALA A C 1
ATOM 732 O O . ALA A 1 93 ? 13.020 -7.447 7.893 1.00 47.72 93 ALA A O 1
ATOM 733 N N . SER A 1 94 ? 12.645 -7.171 5.691 1.00 51.28 94 SER A N 1
ATOM 734 C CA . SER A 1 94 ? 13.847 -7.777 5.100 1.00 51.28 94 SER A CA 1
ATOM 735 C C . SER A 1 94 ? 14.695 -8.606 6.082 1.00 51.28 94 SER A C 1
ATOM 737 O O . SER A 1 94 ? 15.766 -8.166 6.489 1.00 51.28 94 SER A O 1
ATOM 739 N N . GLY A 1 95 ? 14.196 -9.772 6.490 1.00 47.44 95 GLY A N 1
ATOM 740 C CA . GLY A 1 95 ? 14.865 -10.620 7.480 1.00 47.44 95 GLY A CA 1
ATOM 741 C C . GLY A 1 95 ? 14.330 -12.047 7.572 1.00 47.44 95 GLY A C 1
ATOM 742 O O . GLY A 1 95 ? 14.705 -12.763 8.491 1.00 47.44 95 GLY A O 1
ATOM 743 N N . GLU A 1 96 ? 13.482 -12.488 6.640 1.00 47.09 96 GLU A N 1
ATOM 744 C CA . GLU A 1 96 ? 13.041 -13.884 6.574 1.00 47.09 96 GLU A CA 1
ATOM 745 C C . GLU A 1 96 ? 13.149 -14.384 5.135 1.00 47.09 96 GLU A C 1
ATOM 747 O O . GLU A 1 96 ? 12.363 -14.035 4.257 1.00 47.09 96 GLU A O 1
ATOM 752 N N . GLY A 1 97 ? 14.206 -15.155 4.908 1.00 42.41 97 GLY A N 1
ATOM 753 C CA . GLY A 1 97 ? 14.588 -15.746 3.634 1.00 42.41 97 GLY A CA 1
ATOM 754 C C . GLY A 1 97 ? 16.030 -16.220 3.741 1.00 42.41 97 GLY A C 1
ATOM 755 O O . GLY A 1 97 ? 16.927 -15.569 3.216 1.00 42.41 97 GLY A O 1
ATOM 756 N N . ARG A 1 98 ? 16.225 -17.268 4.547 1.00 39.41 98 ARG A N 1
ATOM 757 C CA . ARG A 1 98 ? 17.456 -18.065 4.610 1.00 39.41 98 ARG A CA 1
ATOM 758 C C . ARG A 1 98 ? 17.786 -18.667 3.250 1.00 39.41 98 ARG A C 1
ATOM 760 O O . ARG A 1 98 ? 16.819 -19.000 2.529 1.00 39.41 98 ARG A O 1
#

pLDDT: mean 81.29, std 15.91, range [39.41, 95.69]

Radius of gyration: 14.51 Å; chains: 1; bounding box: 33×30×42 Å

Foldseek 3Di:
DDPPPDPQDPAQQSDDPVQKAFAFKDQDPVVRFIWTWIDGNVDPDTHIAGDQDDHNFWGFPDDDRFKTKTFGFDQDPVRDTDTDIDIHTHPPPPDPDD

Sequence (98 aa):
MEELKGPMPPGTRGLVINQLKLQGVVRLDLSNSMIAVVVPVYANRAYFLRENDAVYNGAVSKITPDSIYFKENFLDRYGRAQVREVVKRLGSASGEGR